Protein AF-A0A356Z4H0-F1 (afdb_monomer_lite)

Structure (mmCIF, N/CA/C/O backbone):
data_AF-A0A356Z4H0-F1
#
_entry.id   AF-A0A356Z4H0-F1
#
loop_
_atom_site.group_PDB
_atom_site.id
_atom_site.type_symbol
_atom_site.label_atom_id
_atom_site.label_alt_id
_atom_site.label_comp_id
_atom_site.label_asym_id
_atom_site.label_entity_id
_atom_site.label_seq_id
_atom_site.pdbx_PDB_ins_code
_atom_site.Cartn_x
_atom_site.Cartn_y
_atom_site.Cartn_z
_atom_site.occupancy
_atom_site.B_iso_or_equiv
_atom_site.auth_seq_id
_atom_site.auth_comp_id
_atom_site.auth_asym_id
_atom_site.auth_atom_id
_atom_site.pdbx_PDB_model_num
ATOM 1 N N . VAL A 1 1 ? -6.664 -6.647 -1.303 1.00 88.94 1 VAL A N 1
ATOM 2 C CA . VAL A 1 1 ? -7.139 -5.247 -1.434 1.00 88.94 1 VAL A CA 1
ATOM 3 C C . VAL A 1 1 ? -7.121 -4.797 -2.896 1.00 88.94 1 VAL A C 1
ATOM 5 O O . VAL A 1 1 ? -6.336 -5.335 -3.673 1.00 88.94 1 VAL A O 1
ATOM 8 N N . SER A 1 2 ? -7.989 -3.856 -3.282 1.00 91.50 2 SER A N 1
ATOM 9 C CA . SER A 1 2 ? -7.975 -3.208 -4.603 1.00 91.50 2 SER A CA 1
ATOM 10 C C . SER A 1 2 ? -7.671 -1.723 -4.435 1.00 91.50 2 SER A C 1
ATOM 12 O O . SER A 1 2 ? -8.374 -1.050 -3.688 1.00 91.50 2 SER A O 1
ATOM 14 N N . VAL A 1 3 ? -6.656 -1.216 -5.132 1.00 91.69 3 VAL A N 1
ATOM 15 C CA . VAL A 1 3 ? -6.253 0.198 -5.077 1.00 91.69 3 VAL A CA 1
ATOM 16 C C . VAL A 1 3 ? -6.504 0.851 -6.430 1.00 91.69 3 VAL A C 1
ATOM 18 O O . VAL A 1 3 ? -6.175 0.288 -7.477 1.00 91.69 3 VAL A O 1
ATOM 21 N N . ARG A 1 4 ? -7.121 2.032 -6.396 1.00 91.75 4 ARG A N 1
ATOM 22 C CA . ARG A 1 4 ? -7.379 2.890 -7.560 1.00 91.75 4 ARG A CA 1
ATOM 23 C C . ARG A 1 4 ? -6.452 4.103 -7.498 1.00 91.75 4 ARG A C 1
ATOM 25 O O . ARG A 1 4 ? -5.890 4.378 -6.442 1.00 91.75 4 ARG A O 1
ATOM 32 N N . ASP A 1 5 ? -6.269 4.773 -8.633 1.00 90.81 5 ASP A N 1
ATOM 33 C CA . ASP A 1 5 ? -5.456 5.995 -8.750 1.00 90.81 5 ASP A CA 1
ATOM 34 C C . ASP A 1 5 ? -4.018 5.825 -8.226 1.00 90.81 5 ASP A C 1
ATOM 36 O O . ASP A 1 5 ? -3.443 6.690 -7.566 1.00 90.81 5 ASP A O 1
ATOM 40 N N . ALA A 1 6 ? -3.432 4.658 -8.508 1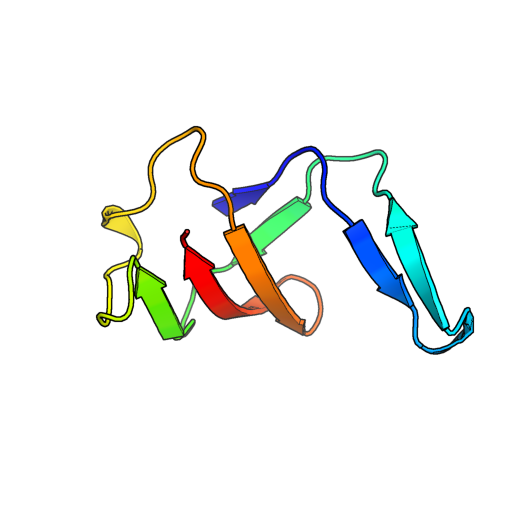.00 92.31 6 ALA A N 1
ATOM 41 C CA . ALA A 1 6 ? -2.126 4.273 -7.996 1.00 92.31 6 ALA A CA 1
ATOM 42 C C . ALA A 1 6 ? -0.979 4.839 -8.845 1.00 92.31 6 ALA A C 1
ATOM 44 O O . ALA A 1 6 ? -1.075 4.960 -10.068 1.00 92.31 6 ALA A O 1
ATOM 45 N N . SER A 1 7 ? 0.153 5.101 -8.193 1.00 94.06 7 SER A N 1
ATOM 46 C CA . SER A 1 7 ? 1.440 5.344 -8.845 1.00 94.06 7 SER A CA 1
ATOM 47 C C . SER A 1 7 ? 2.496 4.423 -8.246 1.00 94.06 7 SER A C 1
ATOM 49 O O . SER A 1 7 ? 2.574 4.307 -7.028 1.00 94.06 7 SER A O 1
ATOM 51 N N . ASP A 1 8 ? 3.333 3.815 -9.087 1.00 92.12 8 ASP A N 1
ATOM 52 C CA . ASP A 1 8 ? 4.506 3.057 -8.632 1.00 92.12 8 ASP A CA 1
ATOM 53 C C . ASP A 1 8 ? 5.782 3.825 -8.958 1.00 92.12 8 ASP A C 1
ATOM 55 O O . ASP A 1 8 ? 5.893 4.428 -10.028 1.00 92.12 8 ASP A O 1
ATOM 59 N N . TRP A 1 9 ? 6.780 3.743 -8.085 1.00 93.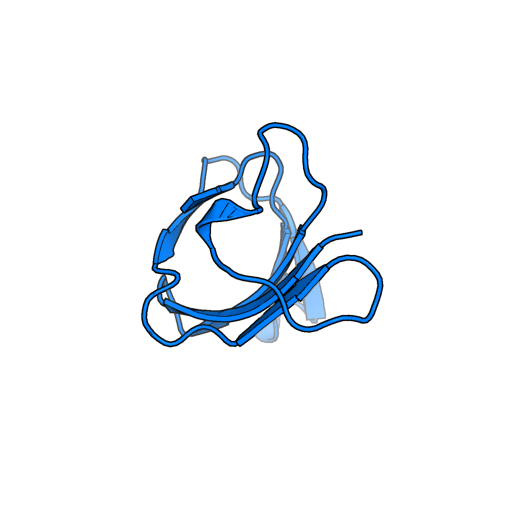38 9 TRP A N 1
ATOM 60 C CA . TRP A 1 9 ? 8.126 4.171 -8.435 1.00 93.38 9 TRP A CA 1
ATOM 61 C C . TRP A 1 9 ? 8.722 3.229 -9.490 1.00 93.38 9 TRP A C 1
ATOM 63 O O . TRP A 1 9 ? 8.678 2.009 -9.348 1.00 93.38 9 TRP A O 1
ATOM 73 N N . SER A 1 10 ? 9.280 3.792 -10.561 1.00 91.75 10 SER A N 1
ATOM 74 C CA . SER A 1 10 ? 10.048 3.054 -11.562 1.00 91.75 10 SER A CA 1
ATOM 75 C C . SER A 1 10 ? 11.526 3.359 -11.381 1.00 91.75 10 SER A C 1
ATOM 77 O O . SER A 1 10 ? 11.943 4.484 -11.642 1.00 91.75 10 SER A O 1
ATOM 79 N N . GLU A 1 11 ? 12.320 2.353 -11.010 1.00 92.06 11 GLU A N 1
ATOM 80 C CA . GLU A 1 11 ? 13.778 2.498 -10.910 1.00 92.06 11 GLU A CA 1
ATOM 81 C C . GLU A 1 11 ? 14.402 2.855 -12.262 1.00 92.06 11 GLU A C 1
ATOM 83 O O . GLU A 1 11 ? 15.154 3.816 -12.359 1.00 92.06 11 GLU A O 1
ATOM 88 N N . HIS A 1 12 ? 14.002 2.171 -13.340 1.00 94.69 12 HIS A N 1
ATOM 89 C CA . HIS A 1 12 ? 14.501 2.450 -14.693 1.00 94.69 12 HIS A CA 1
ATOM 90 C C . HIS A 1 12 ? 14.238 3.899 -15.139 1.00 94.69 12 HIS A C 1
ATOM 92 O O . HIS A 1 12 ? 15.007 4.473 -15.907 1.00 94.69 12 HIS A O 1
ATOM 98 N N . ARG A 1 13 ? 13.103 4.489 -14.748 1.00 94.81 13 ARG A N 1
ATOM 99 C CA . ARG A 1 13 ? 12.711 5.842 -15.183 1.00 94.81 13 ARG A CA 1
ATOM 100 C C . ARG A 1 13 ? 12.935 6.908 -14.111 1.00 94.81 13 ARG A C 1
ATOM 102 O O . ARG A 1 13 ? 12.578 8.058 -14.378 1.00 94.81 13 ARG A O 1
ATOM 109 N N . SER A 1 14 ? 13.456 6.516 -12.946 1.00 96.12 14 SER A N 1
ATOM 110 C CA . SER A 1 14 ? 13.655 7.321 -11.734 1.00 96.12 14 SER A CA 1
ATOM 111 C C . SER A 1 14 ? 12.497 8.275 -11.437 1.00 96.12 14 SER A C 1
ATOM 113 O O . SER A 1 14 ? 12.701 9.461 -11.182 1.00 96.12 14 SER A O 1
ATOM 115 N N . ARG A 1 15 ? 11.259 7.777 -11.549 1.00 96.38 15 ARG A N 1
ATOM 116 C CA . ARG A 1 15 ? 10.050 8.583 -11.339 1.00 96.38 15 ARG A CA 1
ATOM 117 C C . ARG A 1 15 ? 8.850 7.737 -10.933 1.00 96.38 15 ARG A C 1
ATOM 119 O O . ARG A 1 15 ? 8.788 6.544 -11.235 1.00 96.38 15 ARG A O 1
ATOM 126 N N . TRP A 1 16 ? 7.855 8.395 -10.346 1.00 94.81 16 TRP A N 1
ATOM 127 C CA . TRP A 1 16 ? 6.522 7.831 -10.152 1.00 94.81 16 TRP A CA 1
ATOM 128 C C . TRP A 1 16 ? 5.794 7.693 -11.491 1.00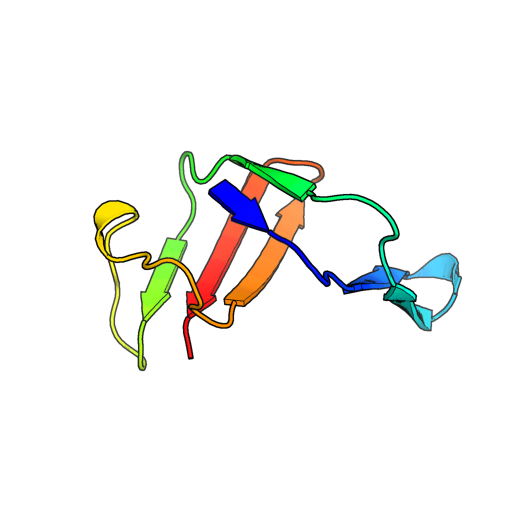 94.81 16 TRP A C 1
ATOM 130 O O . TRP A 1 16 ? 5.756 8.621 -12.298 1.00 94.81 16 TRP A O 1
ATOM 140 N N . MET A 1 17 ? 5.225 6.517 -11.720 1.00 94.81 17 MET A N 1
ATOM 141 C CA . MET A 1 17 ? 4.497 6.151 -12.925 1.00 94.81 17 MET A CA 1
ATOM 142 C C . MET A 1 17 ? 3.050 5.846 -12.557 1.00 94.81 17 MET A C 1
ATOM 144 O O . MET A 1 17 ? 2.783 4.887 -11.826 1.00 94.81 17 MET A O 1
ATOM 148 N N . LEU A 1 18 ? 2.130 6.644 -13.097 1.00 94.19 18 LEU A N 1
ATOM 149 C CA . LEU A 1 18 ? 0.691 6.443 -12.952 1.00 94.19 18 LEU A CA 1
ATOM 150 C C . LEU A 1 18 ? 0.268 5.087 -13.519 1.00 94.19 18 LEU A C 1
ATOM 152 O O . LEU A 1 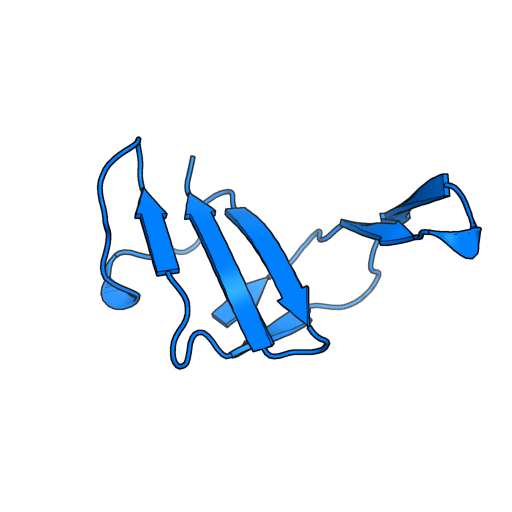18 ? 0.741 4.658 -14.576 1.00 94.19 18 LEU A O 1
ATOM 156 N N . LYS A 1 19 ? -0.656 4.431 -12.824 1.00 91.06 19 LYS A N 1
ATOM 157 C CA . LYS A 1 19 ? -1.313 3.215 -13.290 1.00 91.06 19 LYS A CA 1
ATOM 158 C C . LYS A 1 19 ? -2.685 3.564 -13.834 1.00 91.06 19 LYS A C 1
ATOM 160 O O . LYS A 1 19 ? -3.485 4.220 -13.183 1.00 91.06 19 LYS A O 1
ATOM 165 N N . ASN A 1 20 ? -2.942 3.091 -15.043 1.00 88.12 20 ASN A N 1
ATOM 166 C CA . ASN A 1 20 ? -4.213 3.245 -15.743 1.00 88.12 20 ASN A CA 1
ATOM 167 C C . ASN A 1 20 ? -5.272 2.219 -15.305 1.00 88.12 20 ASN A C 1
ATOM 169 O O . ASN A 1 20 ? -6.435 2.365 -15.662 1.00 88.12 20 ASN A O 1
ATOM 173 N N . ASN A 1 21 ? -4.881 1.208 -14.525 1.00 88.25 21 ASN A N 1
ATOM 174 C CA . ASN A 1 21 ? -5.750 0.132 -14.061 1.00 88.25 21 ASN A CA 1
ATOM 175 C C . ASN A 1 21 ? -5.730 0.023 -12.535 1.00 88.25 21 ASN A C 1
ATOM 177 O O . ASN A 1 21 ? -4.732 0.342 -11.885 1.00 88.25 21 ASN A O 1
ATOM 181 N N . SER A 1 22 ? -6.820 -0.499 -11.970 1.00 88.25 22 SER A N 1
ATOM 182 C CA . SER A 1 22 ? -6.867 -0.885 -10.561 1.00 88.25 22 SER A CA 1
ATOM 183 C C . SER A 1 22 ? -5.855 -1.991 -10.267 1.00 88.25 22 SER A C 1
ATOM 185 O O . SER A 1 22 ? -5.805 -2.997 -10.978 1.00 88.25 22 SER A O 1
ATOM 187 N N . LEU A 1 23 ? -5.097 -1.835 -9.186 1.00 91.69 23 LEU A N 1
ATOM 188 C CA . LEU A 1 23 ? -4.147 -2.838 -8.723 1.00 91.69 23 LEU A CA 1
ATOM 189 C C . LEU A 1 23 ? -4.820 -3.755 -7.706 1.00 91.69 23 LEU A C 1
ATOM 191 O O . LEU A 1 23 ? -5.267 -3.301 -6.650 1.00 91.69 23 LEU A O 1
ATOM 195 N N . ARG A 1 24 ? -4.850 -5.057 -7.999 1.00 93.06 24 ARG A N 1
ATOM 196 C CA . ARG A 1 24 ? -5.234 -6.079 -7.025 1.00 93.06 24 ARG A CA 1
ATOM 197 C C . ARG A 1 24 ? -3.985 -6.557 -6.299 1.00 93.06 24 ARG A C 1
ATOM 199 O O . ARG A 1 24 ? -3.045 -7.026 -6.930 1.00 93.06 24 ARG A O 1
ATOM 206 N N . MET A 1 25 ? -3.990 -6.428 -4.980 1.00 93.44 25 MET A N 1
ATOM 207 C CA . MET A 1 25 ? -2.839 -6.732 -4.134 1.00 93.44 25 MET A CA 1
ATOM 208 C C . MET A 1 25 ? -3.219 -7.682 -3.003 1.00 93.44 25 MET A C 1
ATOM 210 O O . MET A 1 25 ? -4.329 -7.611 -2.459 1.00 93.44 25 MET A O 1
ATOM 214 N N . SER A 1 26 ? -2.286 -8.561 -2.653 1.00 95.38 26 SER A N 1
ATOM 215 C CA . SER A 1 26 ? -2.379 -9.426 -1.484 1.00 95.38 26 SER A CA 1
ATOM 216 C C . SER A 1 26 ? -1.817 -8.707 -0.264 1.00 95.38 26 SER A C 1
ATOM 218 O O . SER A 1 26 ? -0.737 -8.123 -0.339 1.00 95.38 26 SER A O 1
ATOM 220 N N . LEU A 1 27 ? -2.560 -8.765 0.840 1.00 95.19 27 LEU A N 1
ATOM 221 C CA . LEU A 1 27 ? -2.106 -8.319 2.161 1.00 95.19 27 LEU A CA 1
ATOM 222 C C . 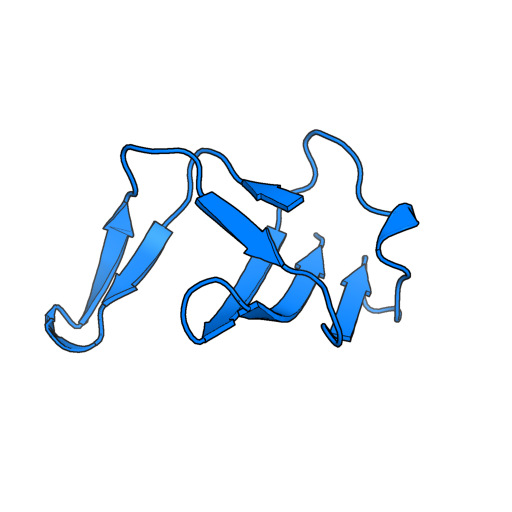LEU A 1 27 ? -1.630 -9.491 3.026 1.00 95.19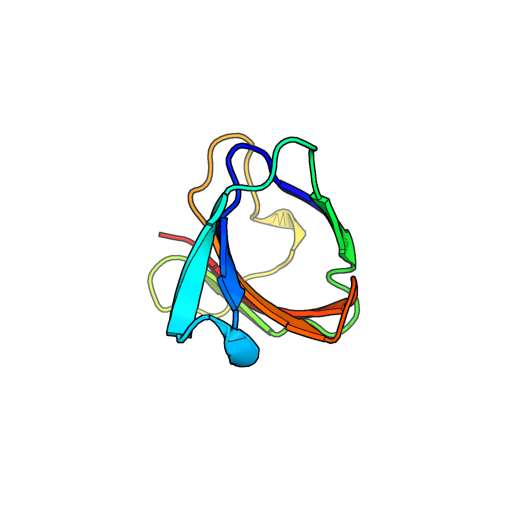 27 LEU A C 1
ATOM 224 O O . LEU A 1 27 ? -1.366 -9.312 4.209 1.00 95.19 27 LEU A O 1
ATOM 228 N N . ASP A 1 28 ? -1.543 -10.684 2.441 1.00 94.19 28 ASP A N 1
ATOM 229 C CA . ASP A 1 28 ? -1.030 -11.856 3.132 1.00 94.19 28 ASP A CA 1
ATOM 230 C C . ASP A 1 28 ? 0.401 -11.592 3.620 1.00 94.19 28 ASP A C 1
ATOM 232 O O . ASP A 1 28 ? 1.268 -11.204 2.833 1.00 94.19 28 ASP A O 1
ATOM 236 N N . HIS A 1 29 ? 0.612 -11.748 4.928 1.00 92.75 29 HIS A N 1
ATOM 237 C CA . HIS A 1 29 ? 1.847 -11.410 5.648 1.00 92.75 29 HIS A CA 1
ATOM 238 C C . HIS A 1 29 ? 2.307 -9.938 5.570 1.00 92.75 29 HIS A C 1
ATOM 240 O O . HIS A 1 29 ? 3.454 -9.638 5.909 1.00 92.75 29 HIS A O 1
ATOM 246 N N . ALA A 1 30 ? 1.444 -9.008 5.153 1.00 95.88 30 ALA A N 1
ATOM 247 C CA . ALA A 1 30 ? 1.784 -7.590 5.130 1.00 95.88 30 ALA A CA 1
ATOM 248 C C . ALA A 1 30 ? 1.816 -7.005 6.548 1.00 95.88 30 ALA A C 1
ATOM 250 O O . ALA A 1 30 ? 0.914 -7.244 7.351 1.00 95.88 30 ALA A O 1
ATOM 251 N N . VAL A 1 31 ? 2.810 -6.162 6.835 1.00 96.94 31 VAL A N 1
ATOM 252 C CA . VAL A 1 31 ? 2.780 -5.309 8.029 1.00 96.94 31 VAL A CA 1
ATOM 253 C C . VAL A 1 31 ? 1.965 -4.063 7.706 1.00 96.94 31 VAL A C 1
ATOM 255 O O . VAL A 1 31 ? 2.244 -3.376 6.720 1.00 96.94 31 VAL A O 1
ATOM 258 N N . ILE A 1 32 ? 0.959 -3.761 8.523 1.00 97.38 32 ILE A N 1
ATOM 259 C CA . ILE A 1 32 ? 0.049 -2.638 8.291 1.00 97.38 32 ILE A CA 1
ATOM 260 C C . ILE A 1 32 ? 0.135 -1.666 9.462 1.00 97.38 32 ILE A C 1
ATOM 262 O O . ILE A 1 32 ? 0.058 -2.065 10.622 1.00 97.38 32 ILE A O 1
ATOM 266 N N . TYR A 1 33 ? 0.271 -0.380 9.144 1.00 97.38 33 TYR A N 1
ATOM 267 C CA . TYR A 1 33 ? 0.172 0.708 10.109 1.00 97.38 33 TYR A CA 1
ATOM 268 C C . TYR A 1 33 ? -0.929 1.682 9.706 1.00 97.38 33 TYR A C 1
ATOM 270 O O . TYR A 1 33 ? -0.995 2.106 8.552 1.00 97.38 33 TYR A O 1
ATOM 278 N N . LYS A 1 34 ? -1.743 2.102 10.675 1.00 95.81 34 LYS A N 1
ATOM 279 C CA . LYS A 1 34 ? -2.730 3.178 10.527 1.00 95.81 34 LYS A CA 1
ATOM 280 C C . LYS A 1 34 ? -2.469 4.229 11.592 1.00 95.81 34 LYS A C 1
ATOM 282 O O . LYS A 1 34 ? -2.416 3.908 12.776 1.00 95.81 34 LYS A O 1
ATOM 287 N N . ASN A 1 35 ? -2.258 5.478 11.176 1.00 91.50 35 ASN A N 1
ATOM 288 C CA . ASN A 1 35 ? -2.009 6.604 12.088 1.00 91.50 35 ASN A CA 1
ATOM 289 C C . ASN A 1 35 ? -0.880 6.352 13.112 1.00 91.50 35 ASN A C 1
ATOM 291 O O . ASN A 1 35 ? -0.963 6.771 14.262 1.00 91.50 35 ASN A O 1
ATOM 295 N N . GLY A 1 36 ? 0.181 5.656 12.690 1.00 91.50 36 GLY A N 1
ATOM 296 C CA . GLY A 1 36 ? 1.359 5.374 13.519 1.00 91.50 36 GLY A CA 1
ATOM 297 C C . GLY A 1 36 ? 1.249 4.152 14.437 1.00 91.50 36 GLY A C 1
ATOM 298 O O . GLY A 1 36 ? 2.233 3.813 15.087 1.00 91.50 36 GLY A O 1
ATOM 299 N N . ALA A 1 37 ? 0.111 3.455 14.460 1.00 95.25 37 ALA A N 1
ATOM 300 C CA . ALA A 1 37 ? -0.071 2.218 15.217 1.00 95.25 37 ALA A CA 1
ATOM 301 C C . ALA A 1 37 ? -0.179 1.006 14.284 1.00 95.25 37 ALA A C 1
ATOM 303 O O . ALA A 1 37 ? -0.651 1.140 13.153 1.00 95.25 37 ALA A O 1
ATOM 304 N N . LEU A 1 38 ? 0.251 -0.168 14.760 1.00 96.44 38 LEU A N 1
ATOM 305 C CA . LEU A 1 38 ? -0.007 -1.435 14.071 1.00 96.44 38 LEU A CA 1
ATOM 306 C C . LEU A 1 38 ? -1.517 -1.616 13.897 1.00 96.44 38 LEU A C 1
ATOM 308 O O . LEU A 1 38 ? -2.286 -1.346 14.820 1.00 96.44 38 LEU A O 1
ATOM 312 N N . ALA A 1 39 ? -1.924 -2.060 12.715 1.00 95.19 39 ALA A N 1
ATOM 313 C CA . ALA A 1 39 ? -3.319 -2.237 12.353 1.00 95.19 39 ALA A CA 1
ATOM 314 C C . ALA A 1 39 ? -3.550 -3.607 11.717 1.00 95.19 39 ALA A C 1
ATOM 316 O O . ALA A 1 39 ? -2.647 -4.203 11.130 1.00 95.19 39 ALA A O 1
ATOM 317 N N . ASP A 1 40 ? -4.784 -4.081 11.829 1.00 93.62 40 ASP A N 1
ATOM 318 C CA . ASP A 1 40 ? -5.249 -5.288 11.158 1.00 93.62 40 ASP A CA 1
ATOM 319 C C . ASP A 1 40 ? -5.756 -4.944 9.741 1.00 93.62 40 ASP A C 1
ATOM 321 O O . ASP A 1 40 ? -6.291 -3.842 9.547 1.00 93.62 40 ASP A O 1
ATOM 325 N N . PRO A 1 41 ? -5.615 -5.838 8.740 1.00 91.44 41 PRO A N 1
ATOM 326 C CA . PRO A 1 41 ? -6.244 -5.674 7.431 1.00 91.44 41 PRO A CA 1
ATOM 327 C C . PRO A 1 41 ? -7.725 -5.269 7.475 1.00 91.44 41 PRO A C 1
ATOM 329 O O . PRO A 1 41 ? -8.153 -4.490 6.623 1.00 91.44 41 PRO A O 1
ATOM 332 N N . ASP A 1 42 ? -8.489 -5.729 8.466 1.00 91.44 42 ASP A N 1
ATOM 333 C CA . ASP A 1 42 ? -9.919 -5.427 8.608 1.00 91.44 42 ASP A CA 1
ATOM 334 C C . ASP A 1 42 ? -10.204 -3.953 8.955 1.00 91.44 42 ASP A C 1
ATOM 336 O O . ASP A 1 42 ? -11.332 -3.478 8.827 1.00 91.44 42 ASP A O 1
ATOM 340 N N . MET A 1 43 ? -9.182 -3.183 9.349 1.00 90.94 43 MET A N 1
ATOM 341 C CA . MET A 1 43 ? -9.294 -1.744 9.628 1.00 90.94 43 MET A CA 1
ATOM 342 C C . MET A 1 43 ? -9.191 -0.860 8.374 1.00 90.94 43 MET A C 1
ATOM 344 O O . MET A 1 43 ? -9.289 0.372 8.479 1.00 90.94 43 MET A O 1
ATOM 348 N N . LEU A 1 44 ? -8.966 -1.458 7.198 1.00 91.81 44 LEU A N 1
ATOM 349 C CA . LEU A 1 44 ? -9.013 -0.760 5.915 1.00 91.81 44 LEU A CA 1
ATOM 350 C C . LEU A 1 44 ? -10.447 -0.383 5.559 1.00 91.81 44 LEU A C 1
ATOM 352 O O . LEU A 1 44 ? -11.326 -1.234 5.437 1.00 91.81 44 LEU A O 1
ATOM 356 N N . ALA A 1 45 ? -10.653 0.900 5.291 1.00 93.44 45 ALA A N 1
ATOM 357 C CA . ALA A 1 45 ? -11.914 1.421 4.797 1.00 93.44 45 ALA A CA 1
ATOM 358 C C . ALA A 1 45 ? -11.794 1.862 3.334 1.00 93.44 45 ALA A C 1
ATOM 360 O O . ALA A 1 45 ? -10.736 2.279 2.854 1.00 93.44 45 ALA A O 1
ATOM 361 N N . ALA A 1 46 ? -12.909 1.803 2.604 1.00 93.00 46 ALA A N 1
ATOM 362 C CA . ALA A 1 46 ? -12.981 2.411 1.283 1.00 93.00 46 ALA A CA 1
ATOM 363 C C . ALA A 1 46 ? -12.719 3.922 1.391 1.00 93.00 46 ALA A C 1
ATOM 365 O O . ALA A 1 46 ? -13.331 4.607 2.207 1.00 93.00 46 ALA A O 1
ATOM 366 N N . GLY A 1 47 ? -11.815 4.433 0.554 1.00 93.06 47 GLY A N 1
ATOM 367 C CA . GLY A 1 47 ? -11.388 5.835 0.585 1.00 93.06 47 GLY A CA 1
ATOM 368 C C . GLY A 1 47 ? -10.125 6.097 1.410 1.00 93.06 47 GLY A C 1
ATOM 369 O O . GLY A 1 47 ? -9.577 7.193 1.302 1.00 93.06 47 GLY A O 1
ATOM 370 N N . ASP A 1 48 ? -9.621 5.107 2.157 1.00 94.31 48 ASP A N 1
ATOM 371 C CA . ASP A 1 48 ? -8.330 5.220 2.839 1.00 94.31 48 ASP A CA 1
ATOM 372 C C . ASP A 1 48 ? -7.216 5.533 1.830 1.00 94.31 48 ASP A C 1
ATOM 374 O O . ASP A 1 48 ? -7.073 4.883 0.786 1.00 94.31 48 ASP A O 1
ATOM 378 N N . ARG A 1 49 ? -6.388 6.530 2.160 1.00 93.94 49 ARG A N 1
ATOM 379 C CA . ARG A 1 49 ? -5.189 6.834 1.384 1.00 93.94 49 ARG A CA 1
ATOM 380 C C . ARG A 1 49 ? -4.060 5.944 1.865 1.00 93.94 49 ARG A C 1
ATOM 382 O O . ARG A 1 49 ? -3.682 5.980 3.035 1.00 93.94 49 ARG A O 1
ATOM 389 N N . VAL A 1 50 ? -3.497 5.181 0.937 1.00 94.81 50 VAL A N 1
ATOM 390 C CA . VAL A 1 50 ? -2.472 4.192 1.253 1.00 94.81 50 VAL A CA 1
ATOM 391 C C . VAL A 1 50 ? -1.147 4.494 0.574 1.00 94.81 50 VAL A C 1
ATOM 393 O O . VAL A 1 50 ? -1.098 4.972 -0.558 1.00 94.81 50 VAL A O 1
ATOM 396 N N . TYR A 1 51 ? -0.070 4.156 1.270 1.00 95.00 51 TYR A N 1
ATOM 397 C CA . TYR A 1 51 ? 1.286 4.089 0.743 1.00 95.00 51 TYR A CA 1
ATOM 398 C C . TYR A 1 51 ? 1.797 2.682 0.997 1.00 95.00 51 TYR A C 1
ATOM 400 O O . TYR A 1 51 ? 1.572 2.133 2.073 1.00 95.00 51 TYR A O 1
ATOM 408 N N . LEU A 1 52 ? 2.460 2.072 0.023 1.00 94.50 52 LEU A N 1
ATOM 409 C CA . LEU A 1 52 ? 2.842 0.673 0.142 1.00 94.50 52 LEU A CA 1
ATOM 410 C C . LEU A 1 52 ? 4.203 0.385 -0.465 1.00 94.50 52 LEU A C 1
ATOM 412 O O . LEU A 1 52 ? 4.605 0.993 -1.455 1.00 94.50 52 LEU A O 1
ATOM 416 N N . LEU A 1 53 ? 4.868 -0.595 0.134 1.00 95.25 53 LEU A N 1
ATOM 417 C CA . LEU A 1 53 ? 6.008 -1.289 -0.437 1.00 95.25 53 LEU A CA 1
ATOM 418 C C . LEU A 1 53 ? 5.547 -2.690 -0.825 1.00 95.25 53 LEU A C 1
ATOM 420 O O . LEU A 1 53 ? 4.991 -3.419 0.003 1.00 95.25 53 LEU A O 1
ATOM 424 N N . ARG A 1 54 ? 5.787 -3.074 -2.076 1.00 93.75 54 ARG A N 1
ATOM 425 C CA . ARG A 1 54 ? 5.358 -4.365 -2.612 1.00 93.75 54 ARG A CA 1
ATOM 426 C C . ARG A 1 54 ? 6.441 -5.037 -3.432 1.00 93.75 54 ARG A C 1
ATOM 428 O O . ARG A 1 54 ? 7.352 -4.388 -3.936 1.00 93.75 54 ARG A O 1
ATOM 435 N N . ASP A 1 55 ? 6.285 -6.340 -3.556 1.00 93.06 55 ASP A N 1
ATOM 436 C CA . ASP A 1 55 ? 7.021 -7.201 -4.463 1.00 93.06 55 ASP A CA 1
ATOM 437 C C . ASP A 1 55 ? 5.988 -7.879 -5.356 1.00 93.06 55 ASP A C 1
ATOM 439 O O . ASP A 1 55 ? 5.187 -8.702 -4.901 1.00 93.06 55 ASP A O 1
ATOM 443 N N . ASP A 1 56 ? 5.911 -7.394 -6.593 1.00 91.94 56 ASP A N 1
ATOM 444 C CA . ASP A 1 56 ? 4.805 -7.666 -7.504 1.00 91.94 56 ASP A CA 1
ATOM 445 C C . ASP A 1 56 ? 3.433 -7.387 -6.844 1.00 91.94 56 ASP A C 1
ATOM 447 O O . ASP A 1 56 ? 3.165 -6.262 -6.410 1.00 91.94 56 ASP A O 1
ATOM 451 N N . PHE A 1 57 ? 2.536 -8.371 -6.741 1.00 93.25 57 PHE A N 1
ATOM 452 C CA . PHE A 1 57 ? 1.213 -8.201 -6.133 1.00 93.25 57 PHE A CA 1
ATOM 453 C C . PHE A 1 57 ? 1.209 -8.370 -4.605 1.00 93.25 57 PHE A C 1
ATOM 455 O O . PHE A 1 57 ? 0.170 -8.140 -3.980 1.00 93.25 57 PHE A O 1
ATOM 462 N N . LYS A 1 58 ? 2.328 -8.782 -3.993 1.00 96.25 58 LYS A N 1
ATOM 463 C CA . LYS A 1 58 ? 2.434 -9.036 -2.549 1.00 96.25 58 LYS A CA 1
ATOM 464 C C . LYS A 1 58 ? 2.893 -7.782 -1.814 1.00 96.25 58 LYS A C 1
ATOM 466 O O . LYS A 1 58 ? 3.980 -7.266 -2.071 1.00 96.25 58 LYS A O 1
ATOM 471 N N . VAL A 1 59 ? 2.081 -7.296 -0.882 1.00 96.62 59 VAL A N 1
ATOM 472 C CA . VAL A 1 59 ? 2.430 -6.136 -0.055 1.00 96.62 59 VAL A CA 1
ATOM 473 C C . VAL A 1 59 ? 3.314 -6.586 1.103 1.00 96.62 59 VAL A C 1
ATOM 475 O O . VAL A 1 59 ? 2.984 -7.534 1.803 1.00 96.62 59 VAL A O 1
ATOM 478 N N . LYS A 1 60 ? 4.438 -5.895 1.306 1.00 96.88 60 LYS A N 1
ATOM 479 C CA . LYS A 1 60 ? 5.339 -6.108 2.451 1.00 96.88 60 LYS A CA 1
ATOM 480 C C . LYS A 1 60 ? 5.014 -5.134 3.586 1.00 96.88 60 LYS A C 1
ATOM 482 O O . LYS A 1 60 ? 4.965 -5.529 4.746 1.00 96.88 60 LYS A O 1
ATOM 487 N N . LEU A 1 61 ? 4.752 -3.874 3.236 1.00 96.69 61 LEU A N 1
ATOM 488 C CA . LEU A 1 61 ? 4.382 -2.808 4.167 1.00 96.69 61 LEU A CA 1
ATOM 489 C C . LEU A 1 61 ? 3.242 -1.978 3.577 1.00 96.69 61 LEU A C 1
ATOM 491 O O . LEU A 1 61 ? 3.323 -1.569 2.418 1.00 96.69 61 LEU A O 1
ATOM 495 N N . LEU A 1 62 ? 2.225 -1.695 4.386 1.00 96.88 62 LEU A N 1
ATOM 496 C CA . LEU A 1 62 ? 1.125 -0.792 4.066 1.00 96.88 62 LEU A CA 1
ATOM 497 C C . LEU A 1 62 ? 1.010 0.283 5.149 1.00 96.88 62 LEU A C 1
ATOM 499 O O . LEU A 1 62 ? 0.878 -0.025 6.330 1.00 96.88 62 LEU A O 1
ATOM 503 N N . LEU A 1 63 ? 1.028 1.545 4.739 1.00 96.75 63 LEU A N 1
ATOM 504 C CA . LEU A 1 63 ? 0.803 2.697 5.601 1.00 96.75 63 LEU A CA 1
ATOM 505 C C . LEU A 1 63 ? -0.514 3.355 5.207 1.00 96.75 63 LEU A C 1
ATOM 507 O O . LEU A 1 63 ? -0.722 3.678 4.036 1.00 96.75 63 LEU A O 1
ATOM 511 N N . ILE A 1 64 ? -1.374 3.579 6.190 1.00 95.56 64 ILE A N 1
ATOM 512 C CA . ILE A 1 64 ? -2.668 4.238 6.042 1.00 95.56 64 ILE A CA 1
ATOM 513 C C . ILE A 1 64 ? -2.580 5.597 6.738 1.00 95.56 64 ILE A C 1
ATOM 515 O O . ILE A 1 64 ? -2.167 5.672 7.902 1.00 95.56 64 ILE A O 1
ATOM 519 N N . LYS A 1 65 ? -2.936 6.657 6.006 1.00 88.06 65 LYS A N 1
ATOM 520 C CA . LYS A 1 65 ? -2.899 8.050 6.466 1.00 88.06 65 LYS A CA 1
ATOM 521 C C . LYS A 1 65 ? -4.293 8.644 6.603 1.00 88.06 65 LYS A C 1
ATOM 523 O O . LYS A 1 65 ? -5.155 8.290 5.769 1.00 88.06 65 LYS A O 1
#

Secondary structure (DSSP, 8-state):
-EE-S-EEEETTTTEEEE-SSPEE-B-TT-EEEETTEE--GGG--TT--EEEEEETTEEEEEEE-

Radius of gyration: 11.93 Å; chains: 1; bounding box: 28×20×31 Å

Foldseek 3Di:
DKDPQDWDQDPVVRDTDTDPDIQAADCVCAFEDEPRHTDDPVPDDPPWDWDFDDDRRYTNYIYTD

pLDDT: mean 93.59, std 2.39, range [88.06, 97.38]

Sequence (65 aa):
VSVRDASDWSEHRSRWMLKNNSLRMSLDHAVIYKNGALADPDMLAAGDRVYLLRDDFKVKLLLIK